Protein AF-A0A0M2VGC5-F1 (afdb_monomer)

Mean predicted aligned error: 13.37 Å

Nearest PDB structures (foldseek):
  6vu7-assembly1_D  TM=3.550E-01  e=3.101E-01  Escherichia coli 55989
  1xkp-assembly1_B  TM=2.826E-01  e=3.672E-01  Yersinia pestis
  6vu7-assembly1_A  TM=2.955E-01  e=6.102E-01  Escherichia coli 55989
  4h05-assembly1_A  TM=3.342E-01  e=1.592E+00  Streptomyces rimosus
  4akx-assembly1_A  TM=2.416E-01  e=1.201E+00  Pseudomonas aeruginosa

Solvent-accessible surface area (backbone atoms only — not comparable to full-atom values): 8087 Å² total; per-residue (Å²): 135,88,78,84,80,84,84,79,81,84,78,85,78,83,83,79,85,77,88,80,87,75,94,75,95,70,86,75,82,72,85,65,79,79,76,78,74,72,80,86,43,74,48,81,48,81,43,98,82,35,40,33,48,45,24,40,56,59,89,96,43,73,47,69,54,50,68,52,29,40,46,59,97,54,37,38,40,38,43,38,45,49,67,73,27,65,73,49,46,53,52,51,48,52,52,56,49,44,52,41,34,72,77,63,63,25,56,70,51,75,52,74,52,67,52,96,79,23,41,28,38,40,35,40,43,32,32,51,127

Structure (mmCIF, N/CA/C/O backbone):
data_AF-A0A0M2VGC5-F1
#
_entry.id   AF-A0A0M2VGC5-F1
#
loop_
_atom_site.group_PDB
_atom_site.id
_atom_site.type_symbol
_atom_site.label_atom_id
_atom_site.label_alt_id
_atom_site.label_comp_id
_atom_site.label_asym_id
_atom_site.label_entity_id
_atom_site.label_seq_id
_atom_site.pdbx_PDB_ins_code
_atom_site.Cartn_x
_atom_site.Cartn_y
_atom_site.Cartn_z
_atom_site.occupancy
_atom_site.B_iso_or_equiv
_atom_site.auth_seq_id
_atom_site.auth_comp_id
_atom_site.auth_asym_id
_atom_site.auth_atom_id
_atom_site.pdbx_PDB_model_num
ATOM 1 N N . MET A 1 1 ? -27.175 8.757 -0.102 1.00 38.22 1 MET A N 1
ATOM 2 C CA . MET A 1 1 ? -26.035 9.182 0.738 1.00 38.22 1 MET A CA 1
ATOM 3 C C . MET A 1 1 ? -24.847 9.392 -0.181 1.00 38.22 1 MET A C 1
ATOM 5 O O . MET A 1 1 ? -24.475 8.463 -0.887 1.00 38.22 1 MET A O 1
ATOM 9 N N . PHE A 1 2 ? -24.366 10.629 -0.277 1.00 31.48 2 PHE A N 1
ATOM 10 C CA . PHE A 1 2 ? -23.305 11.033 -1.198 1.00 31.48 2 PHE A CA 1
ATOM 11 C C . PHE A 1 2 ? -21.948 10.543 -0.671 1.00 31.48 2 PHE A C 1
ATOM 13 O O . PHE A 1 2 ? -21.612 10.805 0.480 1.00 31.48 2 PHE A O 1
ATOM 20 N N . LYS A 1 3 ? -21.200 9.792 -1.489 1.00 33.12 3 LYS A N 1
ATOM 21 C CA . LYS A 1 3 ? -19.823 9.375 -1.190 1.00 33.12 3 LYS A CA 1
ATOM 22 C C . LYS A 1 3 ? -18.892 10.553 -1.475 1.00 33.12 3 LYS A C 1
ATOM 24 O O . LYS A 1 3 ? -18.783 10.964 -2.628 1.00 33.12 3 LYS A O 1
ATOM 29 N N . SER A 1 4 ? -18.244 11.076 -0.438 1.00 32.38 4 SER A N 1
ATOM 30 C CA . SER A 1 4 ? -17.132 12.014 -0.588 1.00 32.38 4 SER A CA 1
ATOM 31 C C . SER A 1 4 ? -15.982 11.322 -1.311 1.00 32.38 4 SER A C 1
ATOM 33 O O . SER A 1 4 ? -15.508 10.275 -0.878 1.00 32.38 4 SER A O 1
ATOM 35 N N . ILE A 1 5 ? -15.564 11.907 -2.428 1.00 37.66 5 ILE A N 1
ATOM 36 C CA . ILE A 1 5 ? -14.292 11.622 -3.084 1.00 37.66 5 ILE A CA 1
ATOM 37 C C . ILE A 1 5 ? -13.330 12.655 -2.503 1.00 37.66 5 ILE A C 1
ATOM 39 O O . ILE A 1 5 ? -13.506 13.849 -2.747 1.00 37.66 5 ILE A O 1
ATOM 43 N N . ILE A 1 6 ? -12.385 12.222 -1.672 1.00 41.25 6 ILE A N 1
ATOM 44 C CA . ILE A 1 6 ? -11.323 13.098 -1.176 1.00 41.25 6 ILE A CA 1
ATOM 45 C C . ILE A 1 6 ? -10.249 13.140 -2.266 1.00 41.25 6 ILE A C 1
ATOM 47 O O . ILE A 1 6 ? -9.771 12.106 -2.727 1.00 41.25 6 ILE A O 1
ATOM 51 N N . PHE A 1 7 ? -9.948 14.344 -2.748 1.00 34.97 7 PHE A N 1
ATOM 52 C CA . PHE A 1 7 ? -8.925 14.603 -3.755 1.00 34.97 7 PHE A CA 1
ATOM 53 C C . PHE A 1 7 ? -7.691 15.165 -3.045 1.00 34.97 7 PHE A C 1
ATOM 55 O O . PHE A 1 7 ? -7.631 16.366 -2.791 1.00 34.97 7 PHE A O 1
ATOM 62 N N . ALA A 1 8 ? -6.709 14.322 -2.734 1.00 34.97 8 ALA A N 1
ATOM 63 C CA . ALA A 1 8 ? -5.402 14.778 -2.271 1.00 34.97 8 ALA A CA 1
ATOM 64 C C . ALA A 1 8 ? -4.413 14.744 -3.447 1.00 34.97 8 ALA A C 1
ATOM 66 O O . ALA A 1 8 ? -3.904 13.695 -3.834 1.00 34.97 8 ALA A O 1
ATOM 67 N N . ALA A 1 9 ? -4.168 15.903 -4.061 1.00 34.09 9 ALA A N 1
ATOM 68 C CA . ALA A 1 9 ? -3.094 16.080 -5.034 1.00 34.09 9 ALA A CA 1
ATOM 69 C C . ALA A 1 9 ? -1.875 16.659 -4.307 1.00 34.09 9 ALA A C 1
ATOM 71 O O . ALA A 1 9 ? -1.811 17.862 -4.056 1.00 34.09 9 ALA A O 1
ATOM 72 N N . ILE A 1 10 ? -0.904 15.815 -3.956 1.00 37.66 10 ILE A N 1
ATOM 73 C CA . ILE A 1 10 ? 0.376 16.291 -3.423 1.00 37.66 10 ILE A CA 1
ATOM 74 C C . ILE A 1 10 ? 1.213 16.788 -4.607 1.00 37.66 10 ILE A C 1
ATOM 76 O O . ILE A 1 10 ? 1.837 16.011 -5.326 1.00 37.66 10 ILE A O 1
ATOM 80 N N . MET A 1 11 ? 1.205 18.103 -4.834 1.00 35.50 11 MET A N 1
ATOM 81 C CA . MET A 1 11 ? 2.128 18.753 -5.764 1.00 35.50 11 MET A CA 1
ATOM 82 C C . MET A 1 11 ? 3.464 19.004 -5.057 1.00 35.50 11 MET A C 1
ATOM 84 O O . MET A 1 11 ? 3.589 19.926 -4.252 1.00 35.50 11 MET A O 1
ATOM 88 N N . LEU A 1 12 ? 4.477 18.194 -5.364 1.00 35.22 12 LEU A N 1
ATOM 89 C CA . LEU A 1 12 ? 5.853 18.460 -4.948 1.00 35.22 12 LEU A CA 1
ATOM 90 C C . LEU A 1 12 ? 6.448 19.550 -5.850 1.00 35.22 12 LEU A C 1
ATOM 92 O O . LEU A 1 12 ? 6.963 19.273 -6.931 1.00 35.22 12 LEU A O 1
ATOM 96 N N . PHE A 1 13 ? 6.367 20.808 -5.412 1.00 36.97 13 PHE A N 1
ATOM 97 C CA . PHE A 1 13 ? 7.110 21.904 -6.030 1.00 36.97 13 PHE A CA 1
ATOM 98 C C . PHE A 1 13 ? 8.520 21.962 -5.438 1.00 36.97 13 PHE A C 1
ATOM 100 O O . PHE A 1 13 ? 8.717 22.411 -4.311 1.00 36.97 13 PHE A O 1
ATOM 107 N N . SER A 1 14 ? 9.528 21.555 -6.205 1.00 39.47 14 SER A N 1
ATOM 108 C CA . SER A 1 14 ? 10.914 21.933 -5.928 1.00 39.47 14 SER A CA 1
ATOM 109 C C . SER A 1 14 ? 11.110 23.400 -6.323 1.00 39.47 14 SER A C 1
ATOM 111 O O . SER A 1 14 ? 11.196 23.728 -7.507 1.00 39.47 14 SER A O 1
ATOM 113 N N . SER A 1 15 ? 11.154 24.304 -5.342 1.00 41.94 15 SER A N 1
ATOM 114 C CA . SER A 1 15 ? 11.510 25.706 -5.565 1.00 41.94 15 SER A CA 1
ATOM 115 C C . SER A 1 15 ? 13.018 25.827 -5.791 1.00 41.94 15 SER A C 1
ATOM 117 O O . SER A 1 15 ? 13.797 25.798 -4.839 1.00 41.94 15 SER A O 1
ATOM 119 N N . TYR A 1 16 ? 13.440 25.991 -7.044 1.00 48.78 16 TYR A N 1
ATOM 120 C CA . TYR A 1 16 ? 14.798 26.428 -7.355 1.00 48.78 16 TYR A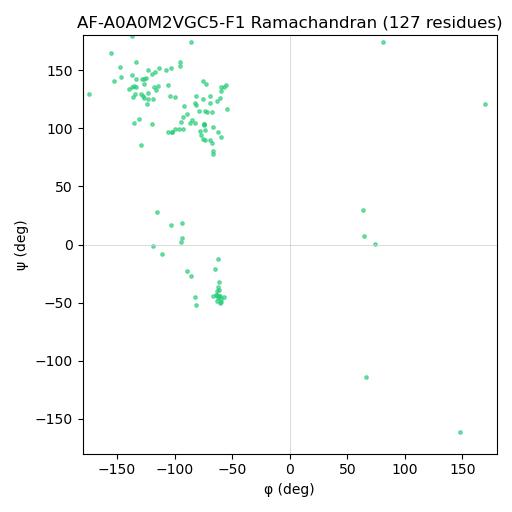 CA 1
ATOM 121 C C . TYR A 1 16 ? 14.832 27.956 -7.336 1.00 48.78 16 TYR A C 1
ATOM 123 O O . TYR A 1 16 ? 14.333 28.619 -8.244 1.00 48.78 16 TYR A O 1
ATOM 131 N N . GLY A 1 17 ? 15.399 28.521 -6.271 1.00 38.72 17 GLY A N 1
ATOM 132 C CA . GLY A 1 17 ? 15.765 29.930 -6.240 1.00 38.72 17 GLY A CA 1
ATOM 133 C C . GLY A 1 17 ? 16.907 30.176 -7.221 1.00 38.72 17 GLY A C 1
ATOM 134 O O . G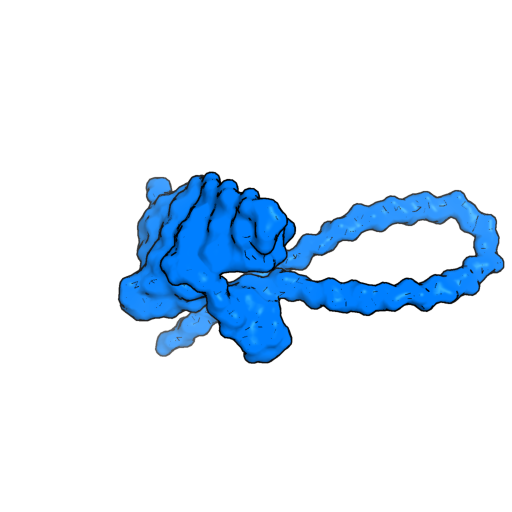LY A 1 17 ? 18.011 29.679 -7.015 1.00 38.72 17 GLY A O 1
ATOM 135 N N . VAL A 1 18 ? 16.650 30.946 -8.277 1.00 36.00 18 VAL A N 1
ATOM 136 C CA . VAL A 1 18 ? 17.705 31.510 -9.124 1.00 36.00 18 VAL A CA 1
ATOM 137 C C . VAL A 1 18 ? 17.815 32.994 -8.792 1.00 36.00 18 VAL A C 1
ATOM 139 O O . VAL A 1 18 ? 17.060 33.820 -9.299 1.00 36.00 18 VAL A O 1
ATOM 142 N N . THR A 1 19 ? 18.760 33.353 -7.927 1.00 42.12 19 THR A N 1
ATOM 143 C CA . THR A 1 19 ? 19.242 34.733 -7.816 1.00 42.12 19 THR A CA 1
ATOM 144 C C . THR A 1 19 ? 20.113 35.021 -9.038 1.00 42.12 19 THR A C 1
ATOM 146 O O . THR A 1 19 ? 21.316 34.777 -9.033 1.00 42.12 19 THR A O 1
ATOM 149 N N . ALA A 1 20 ? 19.507 35.521 -10.116 1.00 36.22 20 ALA A N 1
ATOM 150 C CA . ALA A 1 20 ? 20.244 36.009 -11.277 1.00 36.22 20 ALA A CA 1
ATOM 151 C C . ALA A 1 20 ? 20.493 37.516 -11.130 1.00 36.22 20 ALA A C 1
ATOM 153 O O . ALA A 1 20 ? 19.624 38.340 -11.406 1.00 36.22 20 ALA A O 1
ATOM 154 N N . ASN A 1 21 ? 21.699 37.870 -10.689 1.00 43.06 21 ASN A N 1
ATOM 155 C CA . ASN A 1 21 ? 22.241 39.214 -10.831 1.00 43.06 21 ASN A CA 1
ATOM 156 C C . ASN A 1 21 ? 23.249 39.195 -11.983 1.00 43.06 21 ASN A C 1
ATOM 158 O O . ASN A 1 21 ? 24.382 38.773 -11.772 1.00 43.06 21 ASN A O 1
ATOM 162 N N . THR A 1 22 ? 22.845 39.587 -13.194 1.00 36.38 22 THR A N 1
ATOM 163 C CA . THR A 1 22 ? 23.722 40.267 -14.168 1.00 36.38 22 THR A CA 1
ATOM 164 C C . THR A 1 22 ? 22.943 40.717 -15.401 1.00 36.38 22 THR A C 1
ATOM 166 O O . THR A 1 22 ? 22.217 39.954 -16.033 1.00 36.38 22 THR A O 1
ATOM 169 N N . ALA A 1 23 ? 23.128 41.991 -15.739 1.00 46.00 23 ALA A N 1
ATOM 170 C CA . ALA A 1 23 ? 22.748 42.582 -17.007 1.00 46.00 23 ALA A CA 1
ATOM 171 C C . ALA A 1 23 ? 23.482 41.881 -18.160 1.00 46.00 23 ALA A C 1
ATOM 173 O O . ALA A 1 23 ? 24.705 41.775 -18.120 1.00 46.00 23 ALA A O 1
ATOM 174 N N . ASN A 1 24 ? 22.733 41.400 -19.154 1.00 37.47 24 ASN A N 1
ATOM 175 C CA . ASN A 1 24 ? 22.973 41.577 -20.591 1.00 37.47 24 ASN A CA 1
ATOM 176 C C . ASN A 1 24 ? 22.026 40.661 -21.376 1.00 37.47 24 ASN A C 1
ATOM 178 O O . ASN A 1 24 ? 21.999 39.444 -21.222 1.00 37.47 24 ASN A O 1
ATOM 182 N N . THR A 1 25 ? 21.219 41.289 -22.219 1.00 42.78 25 THR A N 1
ATOM 183 C CA . THR A 1 25 ? 20.227 40.686 -23.102 1.00 42.78 25 THR A CA 1
ATOM 184 C C . THR A 1 25 ? 20.882 39.832 -24.185 1.00 42.78 25 THR A C 1
ATOM 186 O O . THR A 1 25 ? 21.318 40.350 -25.209 1.00 42.78 25 THR A O 1
ATOM 189 N N . GLN A 1 26 ? 20.875 38.515 -23.999 1.00 34.66 26 GLN A N 1
ATOM 190 C CA . GLN A 1 26 ? 20.742 37.562 -25.099 1.00 34.66 26 GLN A CA 1
ATOM 191 C C . GLN A 1 26 ? 19.652 36.566 -24.716 1.00 34.66 26 GLN A C 1
ATOM 193 O O . GLN A 1 26 ? 19.819 35.751 -23.812 1.00 34.66 26 GLN A O 1
ATOM 198 N N . GLN A 1 27 ? 18.502 36.676 -25.380 1.00 41.53 27 GLN A N 1
ATOM 199 C CA . GLN A 1 27 ? 17.448 35.675 -25.296 1.00 41.53 27 GLN A CA 1
ATOM 200 C C . GLN A 1 27 ? 17.943 34.415 -26.004 1.00 41.53 27 GLN A C 1
ATOM 202 O O . GLN A 1 27 ? 17.769 34.251 -27.208 1.00 41.53 27 GLN A O 1
ATOM 207 N N . VAL A 1 28 ? 18.595 33.532 -25.254 1.00 37.72 28 VAL A N 1
ATOM 208 C CA . VAL A 1 28 ? 18.781 32.150 -25.681 1.00 37.72 28 VAL A CA 1
ATOM 209 C C . VAL A 1 28 ? 17.418 31.486 -25.519 1.00 37.72 28 VAL A C 1
ATOM 211 O O . VAL A 1 28 ? 17.017 31.132 -24.412 1.00 37.72 28 VAL A O 1
ATOM 214 N N . GLN A 1 29 ? 16.668 31.375 -26.615 1.00 41.19 29 GLN A N 1
ATOM 215 C CA . GLN A 1 29 ? 15.524 30.474 -26.683 1.00 41.19 29 GLN A CA 1
ATOM 216 C C . GLN A 1 29 ? 16.088 29.051 -26.634 1.00 41.19 29 GLN A C 1
ATOM 218 O O . GLN A 1 29 ? 16.444 28.460 -27.650 1.00 41.19 29 GLN A O 1
ATOM 223 N N . VAL A 1 30 ? 16.267 28.536 -25.420 1.00 34.44 30 VAL A N 1
ATOM 224 C CA . VAL A 1 30 ? 16.508 27.115 -25.221 1.00 34.44 30 VAL A CA 1
ATOM 225 C C . VAL A 1 30 ? 15.153 26.454 -25.437 1.00 34.44 30 VAL A C 1
ATOM 227 O O . VAL A 1 30 ? 14.273 26.551 -24.583 1.00 34.44 30 VAL A O 1
ATOM 230 N N . ASP A 1 31 ? 14.974 25.824 -26.596 1.00 43.28 31 ASP A N 1
ATOM 231 C CA . ASP A 1 31 ? 13.930 24.822 -26.801 1.00 43.28 31 ASP A CA 1
ATOM 232 C C . ASP A 1 31 ? 14.296 23.630 -25.905 1.00 43.28 31 ASP A C 1
ATOM 234 O O . ASP A 1 31 ? 14.930 22.659 -26.318 1.00 43.28 31 ASP A O 1
ATOM 238 N N . ILE A 1 32 ? 14.020 23.765 -24.606 1.00 42.38 32 ILE A N 1
ATOM 239 C CA . ILE A 1 32 ? 14.092 22.643 -23.683 1.00 42.38 32 ILE A CA 1
ATOM 240 C C . ILE A 1 32 ? 12.855 21.819 -24.021 1.00 42.38 32 ILE A C 1
ATOM 242 O O . ILE A 1 32 ? 11.747 22.322 -23.809 1.00 42.38 32 ILE A O 1
ATOM 246 N N . PRO A 1 33 ? 12.989 20.585 -24.540 1.00 36.12 33 PRO A N 1
ATOM 247 C CA . PRO A 1 33 ? 11.838 19.712 -24.633 1.00 36.12 33 PRO A CA 1
ATOM 248 C C . PRO A 1 33 ? 11.256 19.632 -23.225 1.00 36.12 33 PRO A C 1
ATOM 250 O O . PRO A 1 33 ? 11.938 19.194 -22.296 1.00 36.12 33 PRO A O 1
ATOM 253 N N . GLN A 1 34 ? 10.024 20.116 -23.046 1.00 40.00 34 GLN A N 1
ATOM 254 C CA . GLN A 1 34 ? 9.257 19.813 -21.851 1.00 40.00 34 GLN A CA 1
ATOM 255 C C . GLN A 1 34 ? 9.115 18.296 -21.831 1.00 40.00 34 GLN A C 1
ATOM 257 O O . GLN A 1 34 ? 8.230 17.727 -22.468 1.00 40.00 34 GLN A O 1
ATOM 262 N N . VAL A 1 35 ? 10.043 17.627 -21.150 1.00 42.84 35 VAL A N 1
ATOM 263 C CA . VAL A 1 35 ? 9.893 16.235 -20.765 1.00 42.84 35 VAL A CA 1
ATOM 264 C C . VAL A 1 35 ? 8.683 16.250 -19.846 1.00 42.84 35 VAL A C 1
ATOM 266 O O . VAL A 1 35 ? 8.768 16.670 -18.695 1.00 42.84 35 VAL A O 1
ATOM 269 N N . GLY A 1 36 ? 7.525 15.933 -20.423 1.00 38.41 36 GLY A N 1
ATOM 270 C CA . GLY A 1 36 ? 6.237 15.919 -19.755 1.00 38.41 36 GLY A CA 1
ATOM 271 C C . GLY A 1 36 ? 6.218 14.822 -18.707 1.00 38.41 36 GLY A C 1
ATOM 272 O O . GLY A 1 36 ? 5.689 13.741 -18.947 1.00 38.41 36 GLY A O 1
ATOM 273 N N . ILE A 1 37 ? 6.805 15.090 -17.544 1.00 48.41 37 ILE A N 1
ATOM 274 C CA . ILE A 1 37 ? 6.611 14.264 -16.362 1.00 48.41 37 ILE A CA 1
ATOM 275 C C . ILE A 1 37 ? 5.216 14.623 -15.856 1.00 48.41 37 ILE A C 1
ATOM 277 O O . ILE A 1 37 ? 5.032 15.601 -15.134 1.00 48.41 37 ILE A O 1
ATOM 281 N N . GLN A 1 38 ? 4.205 13.886 -16.319 1.00 56.16 38 GLN A N 1
ATOM 282 C CA . GLN A 1 38 ? 2.886 13.966 -15.703 1.00 56.16 38 GLN A CA 1
ATOM 283 C C . GLN A 1 38 ? 3.035 13.622 -14.212 1.00 56.16 38 GLN A C 1
ATOM 285 O O . GLN A 1 38 ? 3.752 12.671 -13.886 1.00 56.16 38 GLN A O 1
ATOM 290 N N . PRO A 1 39 ? 2.406 14.382 -13.301 1.00 67.19 39 PRO A N 1
ATOM 291 C CA . PRO A 1 39 ? 2.465 14.077 -11.880 1.00 67.19 39 PRO A CA 1
ATOM 292 C C . PRO A 1 39 ? 1.883 12.683 -11.623 1.00 67.19 39 PRO A C 1
ATOM 294 O O . PRO A 1 39 ? 0.834 12.331 -12.165 1.00 67.19 39 PRO A O 1
ATOM 297 N N . ILE A 1 40 ? 2.571 11.888 -10.799 1.00 77.94 40 ILE A N 1
ATOM 298 C CA . ILE A 1 40 ? 2.065 10.590 -10.349 1.00 77.94 40 ILE A CA 1
ATOM 299 C C . ILE A 1 40 ? 0.893 10.865 -9.407 1.00 77.94 40 ILE A C 1
ATOM 301 O O . ILE A 1 40 ? 1.052 11.557 -8.403 1.00 77.94 40 ILE A O 1
ATOM 305 N N . VAL A 1 41 ? -0.283 10.334 -9.734 1.00 85.94 41 VAL A N 1
ATOM 306 C CA . VAL A 1 41 ? -1.489 10.481 -8.911 1.00 85.94 41 VAL A CA 1
ATOM 307 C C . VAL A 1 41 ? -1.948 9.101 -8.472 1.00 85.94 41 VAL A C 1
ATOM 309 O O . VAL A 1 41 ? -2.172 8.235 -9.317 1.00 85.94 41 VAL A O 1
ATOM 312 N N . PHE A 1 42 ? -2.097 8.904 -7.166 1.00 90.00 42 PHE A N 1
ATOM 313 C CA . PHE A 1 42 ? -2.613 7.673 -6.577 1.00 90.00 42 PHE A CA 1
ATOM 314 C C . PHE A 1 42 ? -4.065 7.852 -6.127 1.00 90.00 42 PHE A C 1
ATOM 316 O O . PHE A 1 42 ? -4.482 8.955 -5.775 1.00 90.00 42 PHE A O 1
ATOM 323 N N . TYR A 1 43 ? -4.832 6.764 -6.120 1.00 89.38 43 TYR A N 1
ATOM 324 C CA . TYR A 1 43 ? -6.197 6.736 -5.597 1.00 89.38 43 TYR A CA 1
ATOM 325 C C . TYR A 1 43 ? -6.417 5.523 -4.703 1.00 89.38 43 TYR A C 1
ATOM 327 O O . TYR A 1 43 ? -5.972 4.418 -5.024 1.00 89.38 43 TYR A O 1
ATOM 335 N N . ILE A 1 44 ? -7.186 5.726 -3.634 1.00 89.62 44 ILE A N 1
ATOM 336 C CA . ILE A 1 44 ? -7.662 4.674 -2.736 1.00 89.62 44 ILE A CA 1
ATOM 337 C C . ILE A 1 44 ? -9.132 4.389 -3.036 1.00 89.62 44 ILE A C 1
ATOM 339 O O . ILE A 1 44 ? -9.977 5.283 -3.061 1.00 89.62 44 ILE A O 1
ATOM 343 N N . VAL A 1 45 ? -9.451 3.115 -3.249 1.00 87.56 45 VAL A N 1
ATOM 344 C CA . VAL A 1 45 ? -10.813 2.647 -3.506 1.00 87.56 45 VAL A CA 1
ATOM 345 C C . VAL A 1 45 ? -11.213 1.653 -2.424 1.00 87.56 45 VAL A C 1
ATOM 347 O O . VAL A 1 45 ? -10.817 0.485 -2.448 1.00 87.56 45 VAL A O 1
ATOM 350 N N . ASN A 1 46 ? -12.039 2.117 -1.487 1.00 82.19 46 ASN A N 1
ATOM 351 C CA . ASN A 1 46 ? -12.575 1.301 -0.398 1.00 82.19 46 ASN A CA 1
ATOM 352 C C . ASN A 1 46 ? -13.784 0.476 -0.869 1.00 82.19 46 ASN A C 1
ATOM 354 O O . ASN A 1 46 ? -14.756 1.011 -1.420 1.00 82.19 46 ASN A O 1
ATOM 358 N N . LYS A 1 47 ? -13.745 -0.835 -0.626 1.00 72.25 47 LYS A N 1
ATOM 359 C CA . LYS A 1 47 ? -14.848 -1.768 -0.880 1.00 72.25 47 LYS A CA 1
ATOM 360 C C . LYS A 1 47 ? -15.673 -1.991 0.386 1.00 72.25 47 LYS A C 1
ATOM 362 O O . LYS A 1 47 ? -15.203 -1.842 1.508 1.00 72.25 47 LYS A O 1
ATOM 367 N N . THR A 1 48 ? -16.922 -2.408 0.201 1.00 70.19 48 THR A N 1
ATOM 368 C CA . THR A 1 48 ? -17.915 -2.618 1.270 1.00 70.19 48 THR A CA 1
ATOM 369 C C . THR A 1 48 ? -17.550 -3.699 2.293 1.00 70.19 48 THR A C 1
ATOM 371 O O . THR A 1 48 ? -18.203 -3.784 3.324 1.00 70.19 48 THR A O 1
ATOM 374 N N . ASN A 1 49 ? -16.535 -4.522 2.032 1.00 72.25 49 ASN A N 1
ATOM 375 C CA . ASN A 1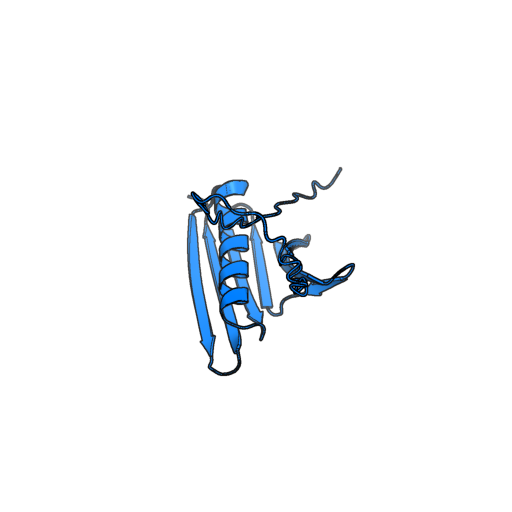 49 ? -16.074 -5.599 2.911 1.00 72.25 49 ASN A CA 1
ATOM 376 C C . ASN A 1 49 ? -14.780 -5.253 3.676 1.00 72.25 49 ASN A C 1
ATOM 378 O O . ASN A 1 49 ? -14.094 -6.165 4.126 1.00 72.25 49 ASN A O 1
ATOM 382 N N . GLY A 1 50 ? -14.399 -3.973 3.751 1.00 75.19 50 GLY A N 1
ATOM 383 C CA . GLY A 1 50 ? -13.136 -3.545 4.368 1.00 75.19 50 GLY A CA 1
ATOM 384 C C . GLY A 1 50 ? -11.896 -3.840 3.519 1.00 75.19 50 GLY A C 1
ATOM 385 O O . GLY A 1 50 ? -10.787 -3.518 3.927 1.00 75.19 50 GLY A O 1
ATOM 386 N N . SER A 1 51 ? -12.056 -4.430 2.328 1.00 86.31 51 SER A N 1
ATOM 387 C CA . SER A 1 51 ? -10.974 -4.520 1.348 1.00 86.31 51 SER A CA 1
ATOM 388 C C . SER A 1 51 ? -10.767 -3.166 0.683 1.00 86.31 51 SER A C 1
ATOM 390 O O . SER A 1 51 ? -11.725 -2.488 0.313 1.00 86.31 51 SER A O 1
ATOM 392 N N . THR A 1 52 ? -9.512 -2.820 0.454 1.00 89.81 52 THR A N 1
ATOM 393 C CA . THR A 1 52 ? -9.115 -1.576 -0.189 1.00 89.81 52 THR A CA 1
ATOM 394 C C . THR A 1 52 ? -8.175 -1.875 -1.342 1.00 89.81 52 THR A C 1
ATOM 396 O O . THR A 1 52 ? -7.361 -2.794 -1.283 1.00 89.81 52 THR A O 1
ATOM 399 N N . LYS A 1 53 ? -8.323 -1.108 -2.421 1.00 89.12 53 LYS A N 1
ATOM 400 C CA . LYS A 1 53 ? -7.435 -1.140 -3.582 1.00 89.12 53 LYS A CA 1
ATOM 401 C C . LYS A 1 53 ? -6.740 0.198 -3.739 1.00 89.12 53 LYS A C 1
ATOM 403 O O . LYS A 1 53 ? -7.343 1.230 -3.453 1.00 89.12 53 LYS A O 1
ATOM 408 N N . VAL A 1 54 ? -5.519 0.164 -4.257 1.00 90.50 54 VAL A N 1
ATOM 409 C CA . VAL A 1 54 ? -4.759 1.359 -4.622 1.00 90.50 54 VAL A CA 1
ATOM 410 C C . VAL A 1 54 ? -4.491 1.311 -6.115 1.00 90.50 54 VAL A C 1
ATOM 412 O O . VAL A 1 54 ? -4.153 0.257 -6.653 1.00 90.50 54 VAL A O 1
ATOM 415 N N . CYS A 1 55 ? -4.672 2.430 -6.802 1.00 88.75 55 CYS A N 1
ATOM 416 C CA . CYS A 1 55 ? -4.333 2.534 -8.213 1.00 88.75 55 CYS A CA 1
ATOM 417 C C . CYS A 1 55 ? -3.553 3.802 -8.515 1.00 88.75 55 CYS A C 1
ATOM 419 O O . CYS A 1 55 ? -3.640 4.785 -7.782 1.00 88.75 55 CYS A O 1
ATOM 421 N N . VAL A 1 56 ? -2.814 3.771 -9.620 1.00 89.25 56 VAL A N 1
ATOM 422 C CA . VAL A 1 56 ? -2.119 4.929 -10.180 1.00 89.25 56 VAL A CA 1
ATOM 423 C C . VAL A 1 56 ? -2.851 5.432 -11.422 1.00 89.25 56 VAL A C 1
ATOM 425 O O . VAL A 1 56 ? -3.307 4.648 -12.261 1.00 89.25 56 VAL A O 1
ATOM 428 N N . SER A 1 57 ? -2.976 6.751 -11.537 1.00 83.75 57 SER A N 1
ATOM 429 C CA . SER A 1 57 ? -3.539 7.415 -12.706 1.00 83.75 57 SER A CA 1
ATOM 430 C C . SER A 1 57 ? -2.606 7.292 -13.905 1.00 83.75 57 SER A C 1
ATOM 432 O O . SER A 1 57 ? -1.436 7.666 -13.839 1.00 83.75 57 SER A O 1
ATOM 434 N N . SER A 1 58 ? -3.139 6.817 -15.026 1.00 71.94 58 SER A N 1
ATOM 435 C CA . SER A 1 58 ? -2.503 6.908 -16.338 1.00 71.94 58 SER A CA 1
ATOM 436 C C . SER A 1 58 ? -3.521 7.492 -17.318 1.00 71.94 58 SER A C 1
ATOM 438 O O . SER A 1 58 ? -4.305 6.781 -17.952 1.00 71.94 58 SER A O 1
ATOM 440 N N . GLY A 1 59 ? -3.585 8.825 -17.370 1.00 70.19 59 GLY A N 1
ATOM 441 C CA . GLY A 1 59 ? -4.608 9.549 -18.125 1.00 70.19 59 GLY A CA 1
ATOM 442 C C . GLY A 1 59 ? -6.011 9.344 -17.544 1.00 70.19 59 GLY A C 1
ATOM 443 O O . GLY A 1 59 ? -6.293 9.783 -16.435 1.00 70.19 59 GLY A O 1
ATOM 444 N N .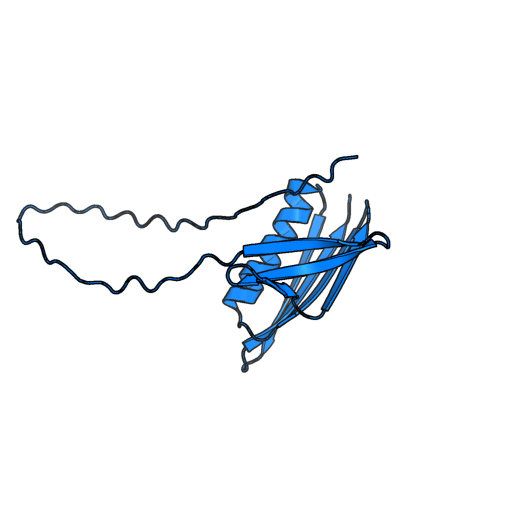 ASN A 1 60 ? -6.895 8.680 -18.296 1.00 65.56 60 ASN A N 1
ATOM 445 C CA . ASN A 1 60 ? -8.288 8.423 -17.891 1.00 65.56 60 ASN A CA 1
ATOM 446 C C . ASN A 1 60 ? -8.488 7.057 -17.209 1.00 65.56 60 ASN A C 1
ATOM 448 O O . ASN A 1 60 ? -9.623 6.681 -16.914 1.00 65.56 60 ASN A O 1
ATOM 452 N N . ILE A 1 61 ? -7.416 6.281 -17.016 1.00 72.25 61 ILE A N 1
ATOM 453 C CA . ILE A 1 61 ? -7.478 4.907 -16.510 1.00 72.25 61 ILE A CA 1
ATOM 454 C C . ILE A 1 61 ? -6.753 4.831 -15.162 1.00 72.25 61 ILE A C 1
ATOM 456 O O . ILE A 1 61 ? -5.638 5.324 -15.009 1.00 72.25 61 ILE A O 1
ATOM 460 N N . CYS A 1 62 ? -7.405 4.197 -14.187 1.00 79.25 62 CYS A N 1
ATOM 461 C CA . CYS A 1 62 ? -6.861 3.872 -12.869 1.00 79.25 62 CYS A CA 1
ATOM 462 C C . CYS A 1 62 ? -6.303 2.444 -12.935 1.00 79.25 62 CYS A C 1
ATOM 464 O O . CYS A 1 62 ? -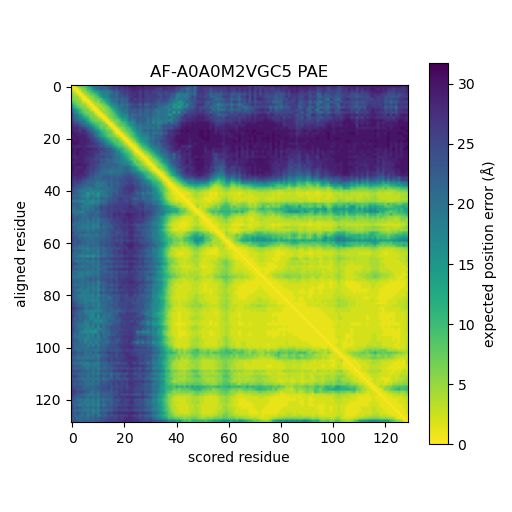7.060 1.474 -12.997 1.00 79.25 62 CYS A O 1
ATOM 466 N N . ASN A 1 63 ? -4.973 2.328 -12.985 1.00 87.38 63 ASN A N 1
ATOM 467 C CA . ASN A 1 63 ? -4.275 1.046 -13.045 1.00 87.38 63 ASN A CA 1
ATOM 468 C C . ASN A 1 63 ? -4.007 0.556 -11.625 1.00 87.38 63 ASN A C 1
ATOM 470 O O . ASN A 1 63 ? -3.251 1.182 -10.882 1.00 87.38 63 ASN A O 1
ATOM 474 N N . GLU A 1 64 ? -4.668 -0.531 -11.237 1.00 90.88 64 GLU A N 1
ATOM 475 C CA . GLU A 1 64 ? -4.513 -1.140 -9.916 1.00 90.88 64 GLU A CA 1
ATOM 476 C C . GLU A 1 64 ? -3.066 -1.573 -9.683 1.00 90.88 64 GLU A C 1
ATOM 478 O O . GLU A 1 64 ? -2.461 -2.232 -10.528 1.00 90.88 64 GLU A O 1
ATOM 483 N N . ILE A 1 65 ? -2.533 -1.207 -8.521 1.00 93.50 65 ILE A 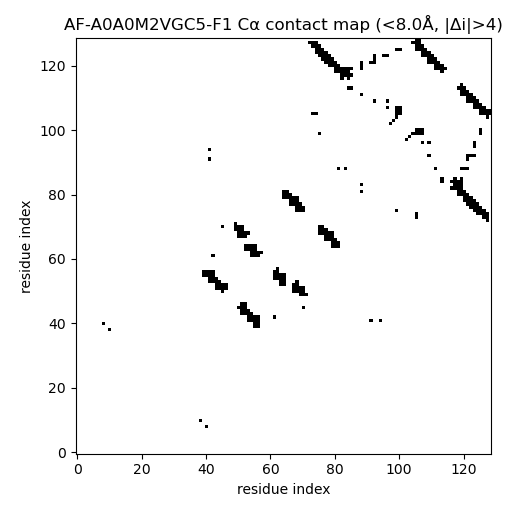N 1
ATOM 484 C CA . ILE A 1 65 ? -1.244 -1.692 -8.049 1.00 93.50 65 ILE A CA 1
ATOM 485 C C . ILE A 1 65 ? -1.497 -3.072 -7.429 1.00 93.50 65 ILE A C 1
ATOM 487 O O . ILE A 1 65 ? -2.310 -3.166 -6.502 1.00 93.50 65 ILE A O 1
ATOM 491 N N . PRO A 1 66 ? -0.861 -4.145 -7.935 1.00 92.81 66 PRO A N 1
ATOM 492 C CA . PRO A 1 66 ? -1.046 -5.487 -7.402 1.00 92.81 66 PRO A CA 1
ATOM 493 C C . PRO A 1 66 ? -0.744 -5.554 -5.906 1.00 92.81 66 PRO A C 1
ATOM 495 O O . PRO A 1 66 ? 0.248 -5.002 -5.440 1.00 92.81 66 PRO A O 1
ATOM 498 N N . GLY A 1 67 ? -1.579 -6.267 -5.155 1.00 92.50 67 GLY A N 1
ATOM 499 C CA . GLY A 1 67 ? -1.359 -6.475 -3.731 1.00 92.50 67 GLY A CA 1
ATOM 500 C C . GLY A 1 67 ? -2.649 -6.582 -2.940 1.00 92.50 67 GLY A C 1
ATOM 501 O O . GLY A 1 67 ? -3.726 -6.843 -3.485 1.00 92.50 67 GLY A O 1
ATOM 502 N N . THR A 1 68 ? -2.527 -6.389 -1.634 1.00 93.38 68 THR A N 1
ATOM 503 C CA . THR A 1 68 ? -3.650 -6.434 -0.702 1.00 93.38 68 THR A CA 1
ATOM 504 C C . THR A 1 68 ? -3.734 -5.148 0.105 1.00 93.38 68 THR A C 1
ATOM 506 O O . THR A 1 68 ? -2.727 -4.542 0.464 1.00 93.38 68 THR A O 1
ATOM 509 N N . GLY A 1 69 ? -4.967 -4.729 0.371 1.00 94.25 69 GLY A N 1
ATOM 510 C CA . GLY A 1 69 ? -5.276 -3.610 1.244 1.00 94.25 69 GLY A CA 1
ATOM 511 C C . GLY A 1 69 ? -6.491 -3.953 2.092 1.00 94.25 69 GLY A C 1
ATOM 512 O O . GLY A 1 69 ? -7.492 -4.466 1.575 1.00 94.25 69 GLY A O 1
ATOM 513 N N . THR A 1 70 ? -6.412 -3.673 3.386 1.00 94.31 70 THR A N 1
ATOM 514 C CA . THR A 1 70 ? -7.536 -3.793 4.318 1.00 94.31 70 THR A CA 1
ATOM 515 C C . THR A 1 70 ? -7.602 -2.566 5.202 1.00 94.31 70 THR A C 1
ATOM 517 O O . THR A 1 70 ? -6.598 -2.184 5.798 1.00 94.31 70 THR A O 1
ATOM 520 N N . VAL A 1 71 ? -8.782 -1.964 5.299 1.00 91.56 71 VAL A N 1
ATOM 521 C CA . VAL A 1 71 ? -9.005 -0.735 6.060 1.00 91.56 71 VAL A CA 1
ATOM 522 C C . VAL A 1 71 ? -10.260 -0.890 6.904 1.00 91.56 71 VAL A C 1
ATOM 524 O O . VAL A 1 71 ? -11.300 -1.364 6.444 1.00 91.56 71 VAL A O 1
ATOM 527 N N . SER A 1 72 ? -10.144 -0.468 8.153 1.00 89.69 72 SER A N 1
ATOM 528 C CA . SER A 1 72 ? -11.203 -0.403 9.152 1.00 89.69 72 SER A CA 1
ATOM 529 C C . SER A 1 72 ? -11.094 0.917 9.917 1.00 89.69 72 SER A C 1
ATOM 531 O O . SER A 1 72 ? -10.203 1.718 9.646 1.00 89.69 72 SER A O 1
ATOM 533 N N . GLU A 1 73 ? -11.995 1.147 10.872 1.00 87.62 73 GLU A N 1
ATOM 534 C CA . GLU A 1 73 ? -11.974 2.364 11.692 1.00 87.62 73 GLU A CA 1
ATOM 535 C C . GLU A 1 73 ? -10.689 2.506 12.525 1.00 87.62 73 GLU A C 1
ATOM 537 O O . GLU A 1 73 ? -10.214 3.622 12.729 1.00 87.62 73 GLU A O 1
ATOM 542 N N . ASP A 1 74 ? -10.107 1.386 12.961 1.00 91.56 74 ASP A N 1
ATOM 543 C CA . ASP A 1 74 ? -8.997 1.381 13.920 1.00 91.56 74 ASP A CA 1
ATOM 544 C C . ASP A 1 74 ? -7.662 0.940 13.308 1.00 91.56 74 ASP A C 1
ATOM 546 O O . ASP A 1 74 ? -6.619 1.009 13.960 1.00 91.56 74 ASP A O 1
ATOM 550 N N . MET A 1 75 ? -7.675 0.460 12.063 1.00 92.94 75 MET A N 1
ATOM 551 C CA . MET A 1 75 ? -6.500 -0.122 11.419 1.00 92.94 75 MET A CA 1
ATOM 552 C C . MET A 1 75 ? -6.548 0.027 9.902 1.00 92.94 75 MET A C 1
ATOM 554 O O . MET A 1 75 ? -7.585 -0.223 9.282 1.00 92.94 75 MET A O 1
ATOM 558 N N . ALA A 1 76 ? -5.389 0.311 9.310 1.00 94.31 76 ALA A N 1
ATOM 559 C CA . ALA A 1 76 ? -5.147 0.185 7.880 1.00 94.31 76 ALA A CA 1
ATOM 560 C C . ALA A 1 76 ? -3.901 -0.676 7.625 1.00 94.31 76 ALA A C 1
ATOM 562 O O . ALA A 1 76 ? -2.894 -0.553 8.320 1.00 94.31 76 ALA A O 1
ATOM 563 N N . PHE A 1 77 ? -3.969 -1.556 6.633 1.00 96.25 77 PHE A N 1
ATOM 564 C CA . PHE A 1 77 ? -2.849 -2.379 6.191 1.00 96.25 77 PHE A CA 1
ATOM 565 C C . PHE A 1 77 ? -2.791 -2.416 4.670 1.00 96.25 77 PHE A C 1
ATOM 567 O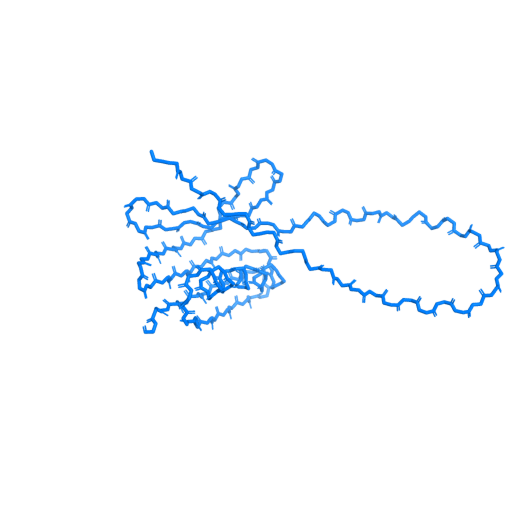 O . PHE A 1 77 ? -3.816 -2.623 4.018 1.00 96.25 77 PHE A O 1
ATOM 574 N N . PHE A 1 78 ? -1.585 -2.261 4.133 1.00 97.00 78 PHE A N 1
ATOM 575 C CA . PHE A 1 78 ? -1.277 -2.377 2.716 1.00 97.00 78 PHE A CA 1
ATOM 576 C C . PHE A 1 78 ? -0.006 -3.189 2.520 1.00 97.00 78 PHE A C 1
ATOM 578 O O . PHE A 1 78 ? 0.995 -2.941 3.187 1.00 97.00 78 PHE A O 1
ATOM 585 N N . GLU A 1 79 ? -0.045 -4.091 1.549 1.00 97.44 79 GLU A N 1
ATOM 586 C CA . GLU A 1 79 ? 1.115 -4.778 0.989 1.00 97.44 79 GLU A CA 1
ATOM 587 C C . GLU A 1 79 ? 0.956 -4.771 -0.531 1.00 97.44 79 GLU A C 1
ATOM 589 O O . GLU A 1 79 ? 0.103 -5.474 -1.076 1.00 97.44 79 GLU A O 1
ATOM 594 N N . LEU A 1 80 ? 1.721 -3.908 -1.201 1.00 97.06 80 LEU A N 1
ATOM 595 C CA . LEU A 1 80 ? 1.591 -3.616 -2.627 1.00 97.06 80 LEU A CA 1
ATOM 596 C C . LEU A 1 80 ? 2.910 -3.886 -3.343 1.00 97.06 80 LEU A C 1
ATOM 598 O O . LEU A 1 80 ? 3.949 -3.374 -2.932 1.00 97.06 80 LEU A O 1
ATOM 602 N N . SER A 1 81 ? 2.859 -4.636 -4.439 1.00 96.25 81 SER A N 1
ATOM 603 C CA . SER A 1 81 ? 4.018 -4.991 -5.260 1.00 96.25 81 SER A CA 1
ATOM 604 C C . SER A 1 81 ? 3.909 -4.369 -6.651 1.00 96.25 81 SER A C 1
ATOM 606 O O . SER A 1 81 ? 2.848 -4.401 -7.275 1.00 96.25 81 SER A O 1
ATOM 608 N N . HIS A 1 82 ? 5.007 -3.811 -7.158 1.00 93.25 82 HIS A N 1
ATOM 609 C CA . HIS A 1 82 ? 5.063 -3.150 -8.465 1.00 93.25 82 HIS A CA 1
ATOM 610 C C . HIS A 1 82 ? 6.490 -3.155 -9.035 1.00 93.25 82 HIS A C 1
ATOM 612 O O . HIS A 1 82 ? 7.447 -3.360 -8.302 1.00 93.25 82 HIS A O 1
ATOM 618 N N . ASN A 1 83 ? 6.646 -2.877 -10.331 1.00 94.06 83 ASN A N 1
ATOM 619 C CA . ASN A 1 83 ? 7.941 -2.870 -11.033 1.00 94.06 83 ASN A CA 1
ATOM 620 C C . ASN A 1 83 ? 8.331 -1.474 -11.561 1.00 94.06 83 ASN A C 1
ATOM 622 O O . ASN A 1 83 ? 9.006 -1.320 -12.578 1.00 94.06 83 ASN A O 1
ATOM 626 N N . ASN A 1 84 ? 7.841 -0.429 -10.891 1.00 89.94 84 ASN A N 1
ATOM 627 C CA . ASN A 1 84 ? 8.010 0.972 -11.307 1.00 89.94 84 ASN A CA 1
ATOM 628 C C . ASN A 1 84 ? 9.224 1.667 -10.667 1.00 89.94 84 ASN A C 1
ATOM 630 O O . ASN A 1 84 ? 9.410 2.868 -10.860 1.00 89.94 84 ASN A O 1
ATOM 634 N N . GLY A 1 85 ? 10.045 0.923 -9.923 1.00 90.44 85 GLY A N 1
ATOM 635 C CA . GLY A 1 85 ? 11.286 1.415 -9.335 1.00 90.44 85 GLY A CA 1
ATOM 636 C C . GLY A 1 85 ? 11.112 2.199 -8.036 1.00 90.44 85 GLY A C 1
ATOM 637 O O . GLY A 1 85 ? 10.007 2.490 -7.571 1.00 90.44 85 GLY A O 1
ATOM 638 N N . GLU A 1 86 ? 12.252 2.545 -7.447 1.00 91.31 86 GLU A N 1
ATOM 639 C CA . GLU A 1 86 ? 12.354 3.065 -6.081 1.00 91.31 86 GLU A CA 1
ATOM 640 C C . GLU A 1 86 ? 11.639 4.409 -5.881 1.00 91.31 86 GLU A C 1
ATOM 642 O O . GLU A 1 86 ? 10.891 4.574 -4.921 1.00 91.31 86 GLU A O 1
ATOM 647 N N . ASN A 1 87 ? 11.777 5.349 -6.821 1.00 89.94 87 ASN A N 1
ATOM 648 C CA . ASN A 1 87 ? 11.124 6.662 -6.718 1.00 89.94 87 ASN A CA 1
ATOM 649 C C . ASN A 1 87 ? 9.590 6.555 -6.700 1.00 89.94 87 ASN A C 1
ATOM 651 O O . ASN A 1 87 ? 8.915 7.302 -5.986 1.00 89.94 87 ASN A O 1
ATOM 655 N N . PHE A 1 88 ? 9.030 5.615 -7.468 1.00 91.88 88 PHE A N 1
ATOM 656 C CA . PHE A 1 88 ? 7.598 5.338 -7.433 1.00 91.88 88 PHE A CA 1
ATOM 657 C C . PHE A 1 88 ? 7.200 4.740 -6.082 1.00 91.88 88 PHE A C 1
ATOM 659 O O . PHE A 1 88 ? 6.211 5.174 -5.498 1.00 91.88 88 PHE A O 1
ATOM 666 N N . ASN A 1 89 ? 7.988 3.789 -5.570 1.00 93.00 89 ASN A N 1
ATOM 667 C CA . ASN A 1 89 ? 7.732 3.114 -4.298 1.00 93.00 89 ASN A CA 1
ATOM 668 C C . ASN A 1 89 ? 7.712 4.101 -3.118 1.00 93.00 89 ASN A C 1
ATOM 670 O O . ASN A 1 89 ? 6.792 4.087 -2.304 1.00 93.00 89 ASN A O 1
ATOM 674 N N . ILE A 1 90 ? 8.681 5.023 -3.075 1.00 92.06 90 ILE A N 1
ATOM 675 C CA . ILE A 1 90 ? 8.728 6.116 -2.091 1.00 92.06 90 ILE A CA 1
ATOM 676 C C . ILE A 1 90 ? 7.473 6.992 -2.197 1.00 92.06 90 ILE A C 1
ATOM 678 O O . ILE A 1 90 ? 6.839 7.296 -1.189 1.00 92.06 90 ILE A O 1
ATOM 682 N N . SER A 1 91 ? 7.085 7.378 -3.417 1.00 92.50 91 SER A N 1
ATOM 683 C CA . SER A 1 91 ? 5.900 8.219 -3.637 1.00 92.50 91 SER A CA 1
ATOM 684 C C . SER A 1 91 ? 4.611 7.524 -3.185 1.00 92.50 91 SER A C 1
ATOM 686 O O . SER A 1 91 ? 3.751 8.161 -2.579 1.00 92.50 91 SER A O 1
ATOM 688 N N . LEU A 1 92 ? 4.493 6.219 -3.446 1.00 93.50 92 LEU A N 1
ATOM 689 C CA . LEU A 1 92 ? 3.363 5.392 -3.029 1.00 93.50 92 LEU A CA 1
ATOM 690 C C . LEU A 1 92 ? 3.261 5.313 -1.502 1.00 93.50 92 LEU A C 1
ATOM 692 O O . LEU A 1 92 ? 2.187 5.537 -0.950 1.00 93.50 92 LEU A O 1
ATOM 696 N N . ILE A 1 93 ? 4.370 5.026 -0.819 1.00 93.50 93 ILE A N 1
ATOM 697 C CA . ILE A 1 93 ? 4.397 4.916 0.643 1.00 93.50 93 ILE A CA 1
ATOM 698 C C . ILE A 1 93 ? 4.032 6.247 1.301 1.00 93.50 93 ILE A C 1
ATOM 700 O O . ILE A 1 93 ? 3.165 6.268 2.171 1.00 93.50 93 ILE A O 1
ATOM 704 N N . ASN A 1 94 ? 4.608 7.357 0.833 1.00 92.69 94 ASN A N 1
ATOM 705 C CA . ASN A 1 94 ? 4.306 8.688 1.363 1.00 92.69 94 ASN A CA 1
ATOM 706 C C . ASN A 1 94 ? 2.832 9.068 1.173 1.00 92.69 94 ASN A C 1
ATOM 708 O O . ASN A 1 94 ? 2.233 9.687 2.053 1.00 92.69 94 ASN A O 1
ATOM 712 N N . PHE A 1 95 ? 2.243 8.709 0.028 1.00 92.62 95 PHE A N 1
ATOM 713 C CA . PHE A 1 95 ? 0.818 8.912 -0.225 1.00 92.62 95 PHE A CA 1
ATOM 714 C C . PHE A 1 95 ? -0.040 8.146 0.790 1.00 92.62 95 PHE A C 1
ATOM 716 O O . PHE A 1 95 ? -0.907 8.743 1.425 1.00 92.62 95 PHE A O 1
ATOM 723 N N . LEU A 1 96 ? 0.231 6.851 0.982 1.00 93.56 96 LEU A N 1
ATOM 724 C CA . LEU A 1 96 ? -0.529 6.026 1.920 1.00 93.56 96 LEU A CA 1
ATOM 725 C C . LEU A 1 96 ? -0.353 6.512 3.365 1.00 93.56 96 LEU A C 1
ATOM 727 O O . LEU A 1 96 ? -1.330 6.622 4.099 1.00 93.56 96 LEU A O 1
ATOM 731 N N . GLU A 1 97 ? 0.870 6.842 3.778 1.00 92.88 97 GLU A N 1
ATOM 732 C CA . GLU A 1 97 ? 1.127 7.377 5.115 1.00 92.88 97 GLU A CA 1
ATOM 733 C C . GLU A 1 97 ? 0.382 8.699 5.333 1.00 92.88 97 GLU A C 1
ATOM 735 O O . GLU A 1 97 ? -0.258 8.868 6.368 1.00 92.88 97 GLU A O 1
ATOM 740 N N . THR A 1 98 ? 0.395 9.612 4.358 1.00 90.44 98 THR A N 1
ATOM 741 C CA . THR A 1 98 ? -0.310 10.900 4.460 1.00 90.44 98 THR A CA 1
ATOM 742 C C . THR A 1 98 ? -1.811 10.705 4.653 1.00 90.44 98 THR A C 1
ATOM 744 O O . THR A 1 98 ? -2.366 11.261 5.598 1.00 90.44 98 THR A O 1
ATOM 747 N N . GLU A 1 99 ? -2.449 9.873 3.824 1.00 89.94 99 GLU A N 1
ATOM 748 C CA . GLU A 1 99 ? -3.890 9.604 3.920 1.00 89.94 99 GLU A CA 1
ATOM 749 C C . GLU A 1 99 ? -4.269 9.080 5.317 1.00 89.94 99 GLU A C 1
ATOM 751 O O . GLU A 1 99 ? -5.239 9.523 5.932 1.00 89.94 99 GLU A O 1
ATOM 756 N N . TYR A 1 100 ? -3.508 8.130 5.864 1.00 90.25 100 TYR A N 1
ATOM 757 C CA . TYR A 1 100 ? -3.895 7.499 7.128 1.00 90.25 100 TYR A CA 1
ATOM 758 C C . TYR A 1 100 ? -3.433 8.269 8.370 1.00 90.25 100 TYR A C 1
ATOM 760 O O . TYR A 1 100 ? -4.115 8.219 9.393 1.00 90.25 100 TYR A O 1
ATOM 768 N N . THR A 1 101 ? -2.344 9.037 8.290 1.00 89.94 101 THR A N 1
ATOM 769 C CA . THR A 1 101 ? -1.885 9.887 9.403 1.00 89.94 101 THR A CA 1
ATOM 770 C C . THR A 1 101 ? -2.648 11.206 9.481 1.00 89.94 101 THR A C 1
ATOM 772 O O . THR A 1 101 ? -3.177 11.537 10.540 1.00 89.94 101 THR A O 1
ATOM 775 N N . GLN A 1 102 ? -2.733 11.962 8.382 1.00 81.94 102 GLN A N 1
ATOM 776 C CA . GLN A 1 102 ? -3.300 13.313 8.390 1.00 81.94 102 GLN A CA 1
ATOM 777 C C . GLN A 1 102 ? -4.822 13.285 8.320 1.00 81.94 102 GLN A C 1
ATOM 779 O O . GLN A 1 102 ? -5.477 13.967 9.108 1.00 81.94 102 GLN A O 1
ATOM 784 N N . ASP A 1 103 ? -5.384 12.465 7.432 1.00 74.19 103 ASP A N 1
ATOM 785 C CA . ASP A 1 103 ? -6.829 12.491 7.185 1.00 74.19 103 ASP A CA 1
ATOM 786 C C . ASP A 1 103 ? -7.602 11.549 8.118 1.00 74.19 103 ASP A C 1
ATOM 788 O O . ASP A 1 103 ? -8.786 11.770 8.377 1.00 74.19 103 ASP A O 1
ATOM 792 N N . ASN A 1 104 ? -6.934 10.528 8.671 1.00 80.88 104 ASN A N 1
ATOM 793 C CA . ASN A 1 104 ? -7.558 9.528 9.547 1.00 80.88 104 ASN A CA 1
ATOM 794 C C . ASN A 1 104 ? -6.977 9.474 10.972 1.00 80.88 104 ASN A C 1
ATOM 796 O O . ASN A 1 104 ? -7.472 8.702 11.794 1.00 80.88 104 ASN A O 1
ATOM 800 N N . GLY A 1 105 ? -5.968 10.294 11.293 1.00 88.19 105 GLY A N 1
ATOM 801 C CA . GLY A 1 105 ? -5.426 10.419 12.651 1.00 88.19 105 GLY A CA 1
ATOM 802 C C . GLY A 1 105 ? -4.790 9.138 13.200 1.00 88.19 105 GLY A C 1
ATOM 803 O O . GLY A 1 105 ? -4.847 8.903 14.405 1.00 88.19 105 GLY A O 1
ATOM 804 N N . MET A 1 106 ? -4.241 8.284 12.333 1.00 93.69 106 MET A N 1
ATOM 805 C CA . MET A 1 106 ? -3.601 7.028 12.726 1.00 93.69 106 MET A CA 1
ATOM 806 C C . MET A 1 106 ? -2.086 7.181 12.886 1.00 93.69 106 MET A C 1
ATOM 808 O O . MET A 1 106 ? -1.442 7.979 12.211 1.00 93.69 106 MET A O 1
ATOM 812 N N . SER A 1 107 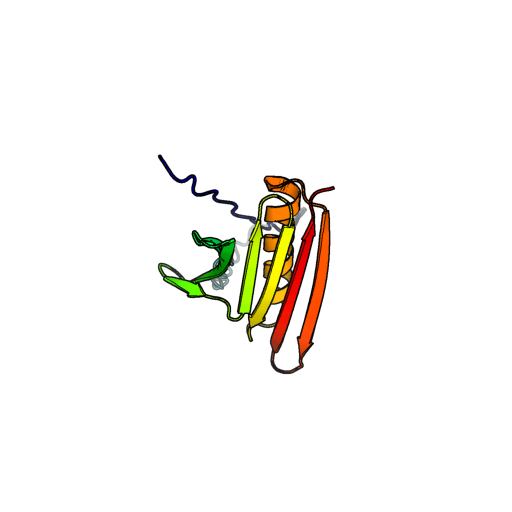? -1.499 6.331 13.724 1.00 95.75 107 SER A N 1
ATOM 813 C CA . SER A 1 107 ? -0.056 6.141 13.843 1.00 95.75 107 SER A CA 1
ATOM 814 C C . SER A 1 107 ? 0.395 5.016 12.906 1.00 95.75 107 SER A C 1
ATOM 816 O O . SER A 1 107 ? -0.038 3.866 13.041 1.00 95.75 107 SER A O 1
ATOM 818 N N . CYS A 1 108 ? 1.271 5.334 11.952 1.00 95.38 108 CYS A N 1
ATOM 819 C CA . CYS A 1 108 ? 1.705 4.415 10.900 1.00 95.38 108 CYS A CA 1
ATOM 820 C C . CYS A 1 108 ? 3.143 3.912 11.084 1.00 95.38 108 CYS A C 1
ATOM 822 O O . CYS A 1 108 ? 4.016 4.591 11.618 1.00 95.38 108 CYS A O 1
ATOM 824 N N . ARG A 1 109 ? 3.395 2.690 10.608 1.00 96.19 109 ARG A N 1
ATOM 825 C CA . ARG A 1 109 ? 4.722 2.097 10.449 1.00 96.19 109 ARG A CA 1
ATOM 826 C C . ARG A 1 109 ? 4.861 1.584 9.026 1.00 96.19 109 ARG A C 1
ATOM 828 O O . ARG A 1 109 ? 4.043 0.789 8.566 1.00 96.19 109 ARG A O 1
ATOM 835 N N . GLN A 1 110 ? 5.941 1.995 8.378 1.00 93.75 110 GLN A N 1
ATOM 836 C CA . GLN A 1 110 ? 6.238 1.637 6.999 1.00 93.75 110 GLN A CA 1
ATOM 837 C C . GLN A 1 110 ? 7.480 0.761 6.878 1.00 93.75 110 GLN A C 1
ATOM 839 O O . GLN A 1 110 ? 8.414 0.842 7.682 1.00 93.75 110 GLN A O 1
ATOM 844 N N . SER A 1 111 ? 7.497 -0.061 5.837 1.00 94.25 111 SER A N 1
ATOM 845 C CA . SER A 1 111 ? 8.695 -0.729 5.345 1.00 94.25 111 SER A CA 1
ATOM 846 C C . SER A 1 111 ? 8.609 -0.893 3.838 1.00 94.25 111 SER A C 1
ATOM 848 O O . SER A 1 111 ? 7.520 -0.980 3.274 1.00 94.25 111 SER A O 1
ATOM 850 N N . SER A 1 112 ? 9.763 -0.941 3.187 1.00 93.81 112 SER A N 1
ATOM 851 C CA . SER A 1 112 ? 9.825 -1.052 1.739 1.00 93.81 112 SER A CA 1
ATOM 852 C C . SER A 1 112 ? 11.032 -1.870 1.322 1.00 93.81 112 SER A C 1
ATOM 854 O O . SER A 1 112 ? 12.089 -1.763 1.950 1.00 93.81 112 SER A O 1
ATOM 856 N N . THR A 1 113 ? 10.886 -2.658 0.266 1.00 94.94 113 THR A N 1
ATOM 857 C CA . THR A 1 113 ? 11.992 -3.359 -0.387 1.00 94.94 113 THR A CA 1
ATOM 858 C C . THR A 1 113 ? 11.972 -3.029 -1.870 1.00 94.94 113 THR A C 1
ATOM 860 O O . THR A 1 113 ? 10.900 -2.912 -2.455 1.00 94.94 113 THR A O 1
ATOM 863 N N . CYS A 1 114 ? 13.146 -2.869 -2.475 1.00 93.19 114 CYS A N 1
ATOM 864 C CA . CYS A 1 114 ? 13.308 -2.743 -3.920 1.00 93.19 114 CYS A CA 1
ATOM 865 C C . CYS A 1 114 ? 14.498 -3.600 -4.357 1.00 93.19 114 CYS A C 1
ATOM 867 O O . CYS A 1 114 ? 15.583 -3.507 -3.781 1.00 93.19 114 CYS A O 1
ATOM 869 N N . GLY A 1 115 ? 14.273 -4.469 -5.338 1.00 90.19 115 GLY A N 1
ATOM 870 C CA . GLY A 1 115 ? 15.295 -5.277 -5.990 1.00 90.19 115 GLY A CA 1
ATOM 871 C C . GLY A 1 115 ? 15.978 -4.534 -7.138 1.00 90.19 115 GLY A C 1
ATOM 872 O O . GLY A 1 115 ? 15.575 -3.441 -7.534 1.00 90.19 115 GLY A O 1
ATOM 873 N N . SER A 1 116 ? 17.008 -5.160 -7.710 1.00 85.69 116 SER A N 1
ATOM 874 C CA . SER A 1 116 ? 17.774 -4.614 -8.840 1.00 85.69 116 SER A CA 1
ATOM 875 C C . SER A 1 116 ? 16.962 -4.458 -10.130 1.00 85.69 116 SER A C 1
ATOM 877 O O . SER A 1 116 ? 17.330 -3.649 -10.976 1.00 85.69 116 SER A O 1
ATOM 879 N N . ASP A 1 117 ? 15.852 -5.185 -10.265 1.00 88.88 117 ASP A N 1
ATOM 880 C CA . ASP A 1 117 ? 15.009 -5.197 -11.468 1.00 88.88 117 ASP A CA 1
ATOM 881 C C . ASP A 1 117 ? 13.851 -4.185 -11.400 1.00 88.88 117 ASP A C 1
ATOM 883 O O . ASP A 1 117 ? 12.885 -4.287 -12.149 1.00 88.88 117 ASP A O 1
ATOM 887 N N . ASN A 1 118 ? 13.944 -3.189 -10.508 1.00 87.69 118 ASN A N 1
ATOM 888 C CA . ASN A 1 118 ? 12.883 -2.220 -10.187 1.00 87.69 118 ASN A CA 1
ATOM 889 C C . ASN A 1 118 ? 11.628 -2.820 -9.535 1.00 87.69 118 ASN A C 1
ATOM 891 O O . ASN A 1 118 ? 10.650 -2.097 -9.320 1.00 87.69 118 ASN A O 1
ATOM 895 N N . ASP A 1 119 ? 11.675 -4.106 -9.190 1.00 93.38 119 ASP A N 1
ATOM 896 C CA . ASP A 1 119 ? 10.648 -4.796 -8.421 1.00 93.38 119 ASP A CA 1
ATOM 897 C C . ASP A 1 119 ? 10.682 -4.322 -6.973 1.00 93.38 119 ASP A C 1
ATOM 899 O O . ASP A 1 119 ? 11.648 -4.548 -6.242 1.00 93.38 119 ASP A O 1
ATOM 903 N N . CYS A 1 120 ? 9.614 -3.660 -6.560 1.00 95.88 120 CYS A N 1
ATOM 904 C CA . CYS A 1 120 ? 9.468 -3.075 -5.245 1.00 95.88 120 CYS A CA 1
ATOM 905 C C . CYS A 1 120 ? 8.222 -3.607 -4.543 1.00 95.88 120 CYS A C 1
ATOM 907 O O . CYS A 1 120 ? 7.216 -3.947 -5.170 1.00 95.88 120 CYS A O 1
ATOM 909 N N . THR A 1 121 ? 8.289 -3.665 -3.217 1.00 97.00 121 THR A N 1
ATOM 910 C CA . THR A 1 121 ? 7.140 -3.915 -2.349 1.00 97.00 121 THR A CA 1
ATOM 911 C C . THR A 1 121 ? 7.046 -2.816 -1.297 1.00 97.00 121 THR A C 1
ATOM 913 O O . THR A 1 121 ? 8.010 -2.547 -0.575 1.00 97.00 121 THR A O 1
ATOM 916 N N . ALA A 1 122 ? 5.873 -2.194 -1.215 1.00 96.62 122 ALA A N 1
ATOM 917 C CA . ALA A 1 122 ? 5.487 -1.235 -0.191 1.00 96.62 122 ALA A CA 1
ATOM 918 C C . ALA A 1 122 ? 4.625 -1.932 0.860 1.00 96.62 122 ALA A C 1
ATOM 920 O O . ALA A 1 122 ? 3.608 -2.538 0.521 1.00 96.62 122 ALA A O 1
ATOM 921 N N . VAL A 1 123 ? 5.000 -1.803 2.133 1.00 97.56 123 VAL A N 1
ATOM 922 C CA . VAL A 1 123 ? 4.197 -2.278 3.261 1.00 97.56 123 VAL A CA 1
ATOM 923 C C . VAL A 1 123 ? 3.920 -1.121 4.209 1.00 97.56 123 VAL A C 1
ATOM 925 O O . VAL A 1 123 ? 4.852 -0.476 4.698 1.00 97.56 123 VAL A O 1
ATOM 928 N N . LEU A 1 124 ? 2.643 -0.887 4.499 1.00 97.44 124 LEU A N 1
ATOM 929 C CA . LEU A 1 124 ? 2.193 0.105 5.469 1.00 97.44 124 LEU A CA 1
ATOM 930 C C . LEU A 1 124 ? 1.220 -0.541 6.450 1.00 97.44 124 LEU A C 1
ATOM 932 O O . LEU A 1 124 ? 0.226 -1.135 6.040 1.00 97.44 124 LEU A O 1
ATOM 936 N N . THR A 1 125 ? 1.474 -0.355 7.741 1.00 97.12 125 THR A N 1
ATOM 937 C CA . THR A 1 125 ? 0.544 -0.720 8.811 1.00 97.12 125 THR A CA 1
ATOM 938 C C . THR A 1 125 ? 0.264 0.508 9.660 1.00 97.12 125 THR A C 1
ATOM 940 O O . THR A 1 125 ? 1.181 1.058 10.262 1.00 97.12 125 THR A O 1
ATOM 943 N N . CYS A 1 126 ? -0.997 0.909 9.756 1.00 95.88 126 CYS A N 1
ATOM 944 C CA . CYS A 1 126 ? -1.454 2.014 10.586 1.00 95.88 126 CYS A CA 1
ATOM 945 C C . CYS A 1 126 ? -2.455 1.527 11.625 1.00 95.88 126 CYS A C 1
ATOM 947 O O . CYS A 1 126 ? -3.240 0.613 11.362 1.00 95.88 126 CYS A O 1
ATOM 949 N N . LYS A 1 127 ? -2.432 2.156 12.796 1.00 96.25 127 LYS A N 1
ATOM 950 C CA . LYS A 1 127 ? -3.369 1.899 13.888 1.00 96.25 127 LYS A CA 1
ATOM 951 C C . LYS A 1 127 ? -3.837 3.212 14.505 1.00 96.25 127 LYS A C 1
ATOM 953 O O . LYS A 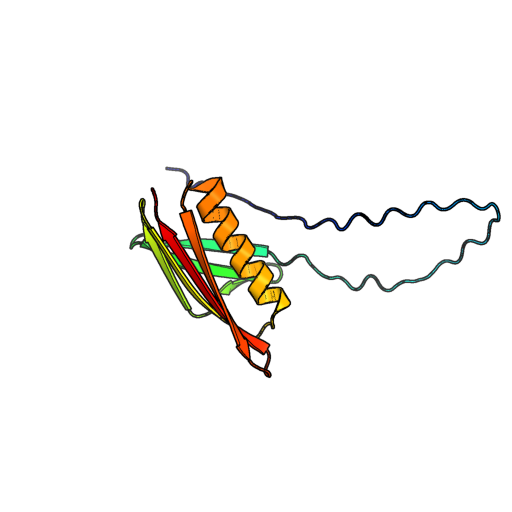1 127 ? -3.061 4.162 14.589 1.00 96.25 127 LYS A O 1
ATOM 958 N N . LYS A 1 128 ? -5.085 3.249 14.947 1.00 91.75 128 LYS A N 1
ATOM 959 C CA . LYS A 1 128 ? -5.594 4.317 15.807 1.00 91.75 128 LYS A CA 1
ATOM 960 C C . LYS A 1 128 ? -5.005 4.142 17.208 1.00 91.75 128 LYS A C 1
ATOM 962 O O . LYS A 1 128 ? -4.851 3.006 17.665 1.00 91.75 128 LYS A O 1
ATOM 967 N N . ASP A 1 129 ? -4.608 5.247 17.827 1.00 77.75 129 ASP A N 1
ATOM 968 C CA . ASP A 1 129 ? -4.083 5.250 19.197 1.00 77.75 129 ASP A CA 1
ATOM 969 C C . ASP A 1 129 ? -5.196 5.127 20.249 1.00 77.75 129 ASP A C 1
ATOM 971 O O . ASP A 1 129 ? -6.322 5.622 19.998 1.00 77.75 129 ASP A O 1
#

Sequence (129 aa):
MFKSIIFAAIMLFSSYGVTANTANTQQVQVDIPQVGIQPIVFYIVNKTNGSTKVCVSSGNICNEIPGTGTVSEDMAFFELSHNNGENFNISLINFLETEYTQDNGMSCRQSSTCGSDNDCTAVLTCKKD

Secondary structure (DSSP, 8-state):
-------------------------------------PPP-EEEEE-TTSBEEEEEEETTEEEEPSEEEEE-SSEEEEEEEESS-HHHHHHHHHHHHHIIIIIT--EEEEEEEE-TTS-EEEEEEEE--

Foldseek 3Di:
DDDDDDDDDPDDDDDDDDPDDDDDDDPPPPPPPCPPPDDWGKGWDADPVQWIWIFTDDDPDTHTFDWTWGDDLFKTKTKGKDQQADVVLVVVQVVVCCCCCVVNVWDKDWDKDADPRSIIITIMMTGHD

Radius of gyration: 19.1 Å; Cα contacts (8 Å, |Δi|>4): 193; chains: 1; bounding box: 50×49×46 Å

pLDDT: mean 74.42, std 23.8, range [31.48, 97.56]